Protein AF-A0A838FHK0-F1 (afdb_monomer_lite)

Secondary structure (DSSP, 8-state):
-EEEEEETTEEEEEESSS-EEEEETTTTEEEEE-TT-EEEEEPP-

Radius of gyration: 10.2 Å; chains: 1; bounding box: 20×19×25 Å

Structure (mmCIF, N/CA/C/O backbone):
data_AF-A0A838FHK0-F1
#
_entry.id   AF-A0A838FHK0-F1
#
loop_
_atom_site.group_PDB
_atom_site.id
_atom_site.type_symbol
_atom_site.label_atom_id
_atom_site.label_alt_id
_atom_site.label_comp_id
_atom_site.label_asym_id
_atom_site.label_entity_id
_atom_site.label_seq_id
_atom_site.pdbx_PDB_ins_code
_atom_site.Cartn_x
_atom_site.Cartn_y
_atom_site.Cartn_z
_atom_site.occupancy
_atom_site.B_iso_or_equiv
_atom_site.auth_seq_id
_atom_site.auth_comp_id
_atom_site.auth_asym_id
_atom_site.auth_atom_id
_atom_site.pdbx_PDB_model_num
ATOM 1 N N . ARG A 1 1 ? -4.829 3.955 12.778 1.00 61.84 1 ARG A N 1
ATOM 2 C CA . ARG A 1 1 ? -3.687 3.041 12.975 1.00 61.84 1 ARG A CA 1
ATOM 3 C C . ARG A 1 1 ? -3.733 2.055 11.821 1.00 61.84 1 ARG A C 1
ATOM 5 O O . ARG A 1 1 ? -4.782 1.483 11.556 1.00 61.84 1 ARG A O 1
ATOM 12 N N . TRP A 1 2 ? -2.658 1.920 11.077 1.00 65.50 2 TRP A N 1
ATOM 13 C CA . TRP A 1 2 ? -2.519 0.941 10.001 1.00 65.50 2 TRP A CA 1
ATOM 14 C C . TRP A 1 2 ? -1.228 0.169 10.270 1.00 65.50 2 TRP A C 1
ATOM 16 O O . TRP A 1 2 ? -0.384 0.647 11.032 1.00 65.50 2 TRP A O 1
ATOM 26 N N . LEU A 1 3 ? -1.140 -1.051 9.754 1.00 73.75 3 LEU A N 1
ATOM 27 C CA . LEU A 1 3 ? 0.014 -1.926 9.923 1.00 73.75 3 LEU A CA 1
ATOM 28 C C . LEU A 1 3 ? 0.565 -2.260 8.538 1.00 73.75 3 LEU A C 1
ATOM 30 O O . LEU A 1 3 ? -0.202 -2.640 7.650 1.00 73.75 3 LEU A O 1
ATOM 34 N N . THR A 1 4 ? 1.878 -2.108 8.389 1.00 68.19 4 THR A N 1
ATOM 35 C CA . THR A 1 4 ? 2.629 -2.531 7.208 1.00 68.19 4 THR A CA 1
ATOM 36 C C . THR A 1 4 ? 3.569 -3.647 7.623 1.00 68.19 4 THR A C 1
ATOM 38 O O . THR A 1 4 ? 4.322 -3.500 8.584 1.00 68.19 4 THR A O 1
ATOM 41 N N . GLU A 1 5 ? 3.486 -4.765 6.915 1.00 77.19 5 GLU A N 1
ATOM 42 C CA . GLU A 1 5 ? 4.314 -5.948 7.125 1.00 77.19 5 GLU A CA 1
ATOM 43 C C . GLU A 1 5 ? 4.950 -6.315 5.785 1.00 77.19 5 GLU A C 1
ATOM 45 O O . GLU A 1 5 ? 4.244 -6.542 4.801 1.00 77.19 5 GLU A O 1
ATOM 50 N N . ASP A 1 6 ? 6.278 -6.348 5.729 1.00 66.19 6 ASP A N 1
ATOM 51 C CA . ASP A 1 6 ? 6.975 -6.860 4.554 1.00 66.19 6 ASP A CA 1
ATOM 52 C C . ASP A 1 6 ? 6.979 -8.391 4.606 1.00 66.19 6 ASP A C 1
ATOM 54 O O . ASP A 1 6 ? 7.399 -8.994 5.595 1.00 66.19 6 ASP A O 1
ATOM 58 N N . ARG A 1 7 ? 6.447 -9.022 3.561 1.00 76.44 7 ARG A N 1
ATOM 59 C CA . ARG A 1 7 ? 6.406 -10.476 3.403 1.00 76.44 7 ARG A CA 1
ATOM 60 C C . ARG A 1 7 ? 7.277 -10.850 2.216 1.00 76.44 7 ARG A C 1
ATOM 62 O O . ARG A 1 7 ? 7.403 -10.091 1.262 1.00 76.44 7 ARG A O 1
ATOM 69 N N . CYS A 1 8 ? 7.782 -12.082 2.189 1.00 80.06 8 CYS A N 1
ATOM 70 C CA . CYS A 1 8 ? 8.589 -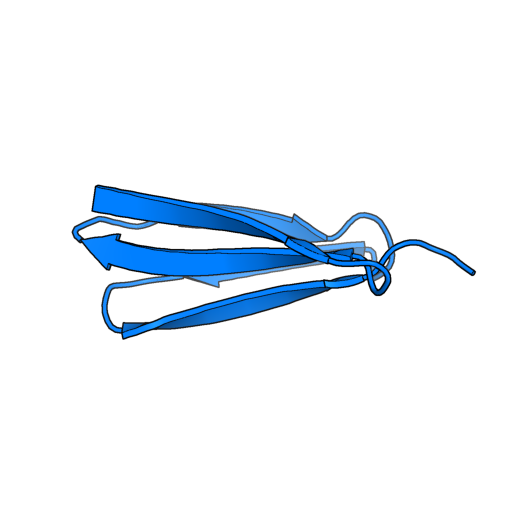12.575 1.066 1.00 80.06 8 CYS A CA 1
ATOM 71 C C . CYS A 1 8 ? 7.903 -12.446 -0.313 1.00 80.06 8 CYS A C 1
ATOM 73 O O . CYS A 1 8 ? 8.578 -12.537 -1.332 1.00 80.06 8 CYS A O 1
ATOM 75 N N . GLU A 1 9 ? 6.582 -12.248 -0.367 1.00 79.44 9 GLU A N 1
ATOM 76 C CA . GLU A 1 9 ? 5.800 -12.054 -1.595 1.00 79.44 9 GLU A CA 1
ATOM 77 C C . GLU A 1 9 ? 5.584 -10.573 -1.982 1.00 79.44 9 GLU A C 1
ATOM 79 O O . GLU A 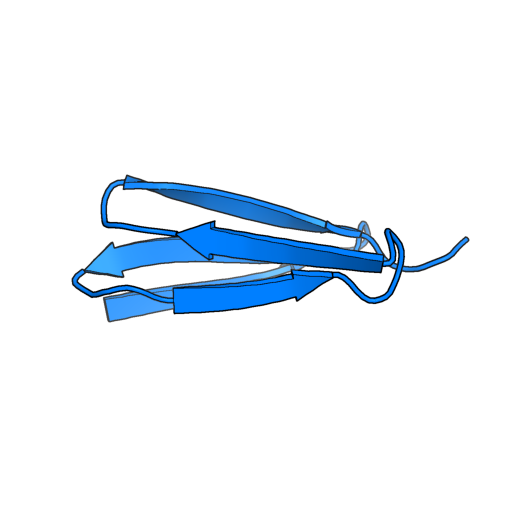1 9 ? 5.136 -10.289 -3.098 1.00 79.44 9 GLU A O 1
ATOM 84 N N . GLY A 1 10 ? 5.906 -9.631 -1.090 1.00 88.94 10 GLY A N 1
ATOM 85 C CA . GLY A 1 10 ? 5.709 -8.190 -1.247 1.00 88.94 10 GLY A CA 1
ATOM 86 C C . GLY A 1 10 ? 5.257 -7.500 0.045 1.00 88.94 10 GLY A C 1
ATOM 87 O O . GLY A 1 10 ? 5.283 -8.082 1.127 1.00 88.94 10 GLY A O 1
ATOM 88 N N . THR A 1 11 ? 4.790 -6.261 -0.063 1.00 91.50 11 THR A N 1
ATOM 89 C CA . THR A 1 11 ? 4.384 -5.452 1.091 1.00 91.50 11 THR A CA 1
ATOM 90 C C . THR A 1 11 ? 2.893 -5.617 1.378 1.00 91.50 11 THR A C 1
ATOM 92 O O . THR A 1 11 ? 2.040 -5.315 0.535 1.00 91.50 11 THR A O 1
ATOM 95 N N . PHE A 1 12 ? 2.567 -6.105 2.575 1.00 92.62 12 PHE A N 1
ATOM 96 C CA . PHE A 1 12 ? 1.199 -6.278 3.048 1.00 92.62 12 PHE A CA 1
ATOM 97 C C . PHE A 1 12 ? 0.734 -5.057 3.845 1.00 92.62 12 PHE A C 1
ATOM 99 O O . PHE A 1 12 ? 1.372 -4.631 4.808 1.00 92.62 12 PHE A O 1
ATOM 106 N N . PHE A 1 13 ? -0.424 -4.531 3.461 1.00 93.75 13 PHE A N 1
ATOM 107 C CA . PHE A 1 13 ? -1.105 -3.417 4.100 1.00 93.75 13 PHE A CA 1
ATOM 108 C C . PHE A 1 13 ? -2.375 -3.918 4.776 1.00 93.75 13 PHE A C 1
ATOM 110 O O . PHE A 1 13 ? -3.181 -4.612 4.154 1.00 93.75 13 PHE A O 1
ATOM 117 N N . ARG A 1 14 ? -2.594 -3.514 6.030 1.00 94.31 14 ARG A N 1
ATOM 118 C CA . ARG A 1 14 ? -3.876 -3.682 6.725 1.00 94.31 14 ARG A CA 1
ATOM 119 C C . ARG A 1 14 ? -4.262 -2.398 7.438 1.00 94.31 14 ARG A C 1
ATOM 121 O O . ARG A 1 14 ? -3.547 -1.914 8.322 1.00 94.31 14 ARG A O 1
ATOM 128 N N . VAL A 1 15 ? -5.423 -1.858 7.094 1.00 93.62 15 VAL A N 1
ATOM 129 C CA . VAL A 1 15 ? -5.894 -0.587 7.644 1.00 93.62 15 VAL A CA 1
ATOM 130 C C . VAL A 1 15 ? -6.903 -0.859 8.755 1.00 93.62 15 VAL A C 1
ATOM 132 O O . VAL A 1 15 ? -7.942 -1.469 8.537 1.00 93.62 15 VAL A O 1
ATOM 135 N N . THR A 1 16 ? -6.611 -0.401 9.977 1.00 92.75 16 THR A N 1
ATOM 136 C CA . THR A 1 16 ? -7.566 -0.504 11.105 1.00 92.75 16 THR A CA 1
ATOM 137 C C . THR A 1 16 ? -8.274 0.818 11.399 1.00 92.75 16 THR A C 1
ATOM 139 O O . THR A 1 16 ? -9.343 0.828 11.997 1.00 92.75 16 THR A O 1
ATOM 142 N N . ARG A 1 17 ? -7.695 1.952 10.980 1.00 92.69 17 ARG A N 1
ATOM 143 C CA . ARG A 1 17 ? -8.325 3.281 11.027 1.00 92.69 17 ARG A CA 1
ATOM 144 C C . ARG A 1 17 ? -7.596 4.244 10.094 1.00 92.69 17 ARG A C 1
ATOM 146 O O . ARG A 1 17 ? -6.361 4.278 10.135 1.00 92.69 17 ARG A O 1
ATOM 153 N N . GLY A 1 18 ? -8.364 5.080 9.400 1.00 94.31 18 GLY A N 1
ATOM 154 C CA . GLY A 1 18 ? -7.891 6.039 8.401 1.00 94.31 18 GLY A CA 1
ATOM 155 C C . GLY A 1 18 ? -8.112 5.519 6.983 1.00 94.31 18 GLY A C 1
ATOM 156 O O . GLY A 1 18 ? -8.737 4.476 6.804 1.00 94.31 18 GLY A O 1
ATOM 157 N N . VAL A 1 19 ? -7.590 6.254 6.007 1.00 95.44 19 VAL A N 1
ATOM 158 C CA . VAL A 1 19 ? -7.577 5.874 4.591 1.00 95.44 19 VAL A CA 1
ATOM 159 C C . VAL A 1 19 ? -6.130 5.903 4.115 1.00 95.44 19 VAL A C 1
ATOM 161 O O . VAL A 1 19 ? -5.387 6.817 4.477 1.00 95.44 19 VAL A O 1
ATOM 164 N N . VAL A 1 20 ? -5.725 4.892 3.352 1.00 94.62 20 VAL A N 1
ATOM 165 C CA . VAL A 1 20 ? -4.373 4.7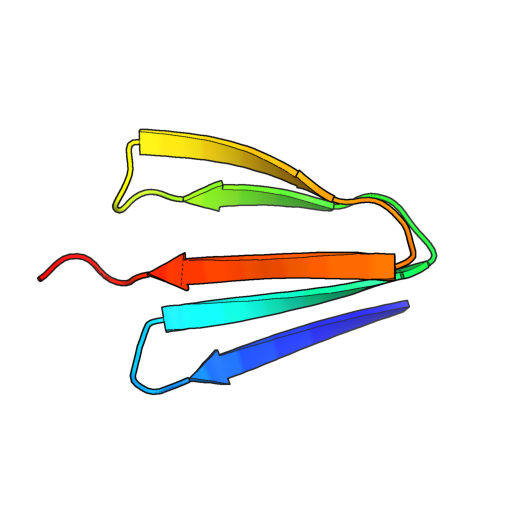78 2.791 1.00 94.62 20 VAL A CA 1
ATOM 166 C C . VAL A 1 20 ? 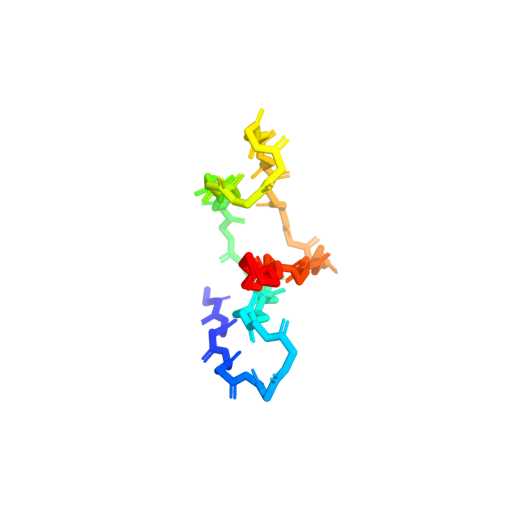-4.482 4.526 1.298 1.00 94.62 20 VAL A C 1
ATOM 168 O O . VAL A 1 20 ? -5.206 3.629 0.878 1.00 94.62 20 VAL A O 1
ATOM 171 N N . THR A 1 21 ? -3.733 5.283 0.504 1.00 96.81 21 THR A N 1
ATOM 172 C CA . THR A 1 21 ? -3.580 5.029 -0.930 1.00 96.81 21 THR A CA 1
ATOM 173 C C . THR A 1 21 ? -2.265 4.295 -1.156 1.00 96.81 21 THR A C 1
ATOM 175 O O . THR A 1 21 ? -1.213 4.768 -0.733 1.00 96.81 21 THR A O 1
ATOM 178 N N . VAL A 1 22 ? -2.335 3.129 -1.793 1.00 94.62 22 VAL A N 1
ATOM 179 C CA . VAL A 1 22 ? -1.191 2.283 -2.135 1.00 94.62 22 VAL A CA 1
ATOM 180 C C . VAL A 1 22 ? -0.978 2.334 -3.639 1.00 94.62 22 VAL A C 1
ATOM 182 O O . VAL A 1 22 ? -1.886 2.026 -4.410 1.00 94.62 22 VAL A O 1
ATOM 185 N N . GLU A 1 23 ? 0.232 2.690 -4.050 1.00 94.81 23 GLU A N 1
ATOM 186 C CA . GLU A 1 23 ? 0.680 2.602 -5.436 1.00 94.81 23 GLU A CA 1
ATOM 187 C C . GLU A 1 23 ? 1.449 1.286 -5.623 1.00 94.81 23 GLU A C 1
ATOM 189 O O . GLU A 1 23 ? 2.551 1.097 -5.108 1.00 94.81 23 GLU A O 1
ATOM 194 N N . ASP A 1 24 ? 0.827 0.322 -6.302 1.00 93.75 24 ASP A N 1
ATOM 195 C CA . ASP A 1 24 ? 1.430 -0.969 -6.629 1.00 93.75 24 ASP A CA 1
ATOM 196 C C . ASP A 1 24 ? 2.205 -0.848 -7.945 1.00 93.75 24 ASP A C 1
ATOM 198 O O . ASP A 1 24 ? 1.678 -1.096 -9.033 1.00 93.75 24 ASP A O 1
ATOM 202 N N . PHE A 1 25 ? 3.487 -0.497 -7.835 1.00 90.62 25 PHE A N 1
ATOM 203 C CA . PHE A 1 25 ? 4.386 -0.344 -8.981 1.00 90.62 25 PHE A CA 1
ATOM 204 C C . PHE A 1 25 ? 4.574 -1.632 -9.794 1.00 90.62 25 PHE A C 1
ATOM 206 O O . PHE A 1 25 ? 4.977 -1.572 -10.957 1.00 90.62 25 PHE A O 1
ATOM 213 N N . ALA A 1 26 ? 4.336 -2.816 -9.221 1.00 91.00 26 ALA A N 1
ATOM 214 C CA . ALA A 1 26 ? 4.470 -4.066 -9.965 1.00 91.00 26 ALA A CA 1
ATOM 215 C C . ALA A 1 26 ? 3.289 -4.312 -10.903 1.00 91.00 26 ALA A C 1
ATOM 217 O O . ALA A 1 26 ? 3.455 -4.977 -11.923 1.00 91.00 26 ALA A O 1
ATOM 218 N N . ARG A 1 27 ? 2.117 -3.777 -10.556 1.00 91.31 27 ARG A N 1
ATOM 219 C CA . ARG A 1 27 ? 0.883 -3.915 -11.337 1.00 91.31 27 ARG A CA 1
ATOM 220 C C . ARG A 1 27 ? 0.449 -2.639 -12.044 1.00 91.31 27 ARG A C 1
ATOM 222 O O . ARG A 1 27 ? -0.592 -2.674 -12.690 1.00 91.31 27 ARG A O 1
ATOM 229 N N . ASP A 1 28 ? 1.211 -1.559 -11.892 1.00 94.00 28 ASP A N 1
ATOM 230 C CA . ASP A 1 28 ? 0.862 -0.223 -12.378 1.00 94.00 28 ASP A CA 1
ATOM 231 C C . ASP A 1 28 ? -0.561 0.178 -11.953 1.00 94.00 28 ASP A C 1
ATOM 233 O O . ASP A 1 28 ? -1.428 0.522 -12.755 1.00 94.00 28 ASP A O 1
ATOM 237 N N . ARG A 1 29 ? -0.847 -0.004 -10.656 1.00 93.88 29 ARG A N 1
ATOM 238 C CA . ARG A 1 29 ? -2.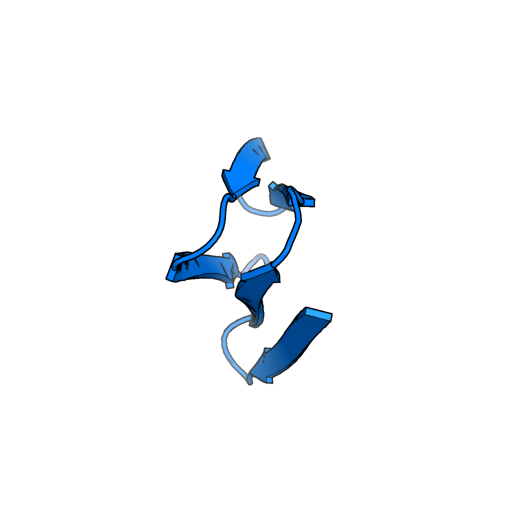197 0.151 -10.109 1.00 93.88 29 ARG A CA 1
ATOM 239 C C . ARG A 1 29 ? -2.197 0.925 -8.804 1.00 93.88 29 ARG A C 1
ATOM 241 O O . ARG A 1 29 ? -1.487 0.573 -7.868 1.00 93.88 29 ARG A O 1
ATOM 248 N N . THR A 1 30 ? -3.124 1.869 -8.695 1.00 96.25 30 THR A N 1
ATOM 249 C CA . THR A 1 30 ? -3.412 2.588 -7.450 1.00 96.25 30 THR A CA 1
ATOM 250 C C . THR A 1 30 ? -4.629 1.990 -6.750 1.00 96.25 30 THR A C 1
ATOM 252 O O . THR A 1 30 ? -5.669 1.756 -7.372 1.00 96.25 30 THR A O 1
ATOM 255 N N . VAL A 1 31 ? -4.504 1.723 -5.450 1.00 95.88 31 VAL A N 1
ATOM 256 C CA . VAL A 1 31 ? -5.552 1.119 -4.619 1.00 95.88 31 VAL A CA 1
ATOM 257 C C . VAL A 1 31 ? -5.752 1.949 -3.357 1.00 95.88 31 VAL A C 1
ATOM 259 O O . VAL A 1 31 ? -4.821 2.145 -2.582 1.00 95.88 31 VAL A O 1
ATOM 262 N N . THR A 1 32 ? -6.978 2.409 -3.123 1.00 97.38 32 THR A N 1
ATOM 263 C CA . THR A 1 32 ? -7.361 3.102 -1.886 1.00 97.38 32 THR A CA 1
ATOM 264 C C . THR A 1 32 ? -7.958 2.102 -0.902 1.00 97.38 32 THR A C 1
ATOM 266 O O . THR A 1 32 ? -8.859 1.352 -1.264 1.00 97.38 32 THR A O 1
ATOM 269 N N . LEU A 1 33 ? -7.463 2.099 0.335 1.00 96.75 33 LEU A N 1
ATOM 270 C CA . LEU A 1 33 ? -7.857 1.189 1.409 1.00 96.75 33 LEU A CA 1
ATOM 271 C C . LEU A 1 33 ? -8.486 1.971 2.563 1.00 96.75 33 LEU A C 1
ATOM 273 O O . LEU A 1 33 ? -7.895 2.933 3.064 1.00 96.75 33 LEU A O 1
ATOM 277 N N . GLY A 1 34 ? -9.661 1.534 3.005 1.00 95.44 34 GLY A N 1
ATOM 278 C CA . GLY A 1 34 ? -10.346 2.015 4.198 1.00 95.44 34 GLY A CA 1
ATOM 279 C C . GLY A 1 34 ? -10.224 1.053 5.386 1.00 95.44 34 GLY A C 1
ATOM 280 O O . GLY A 1 34 ? -9.539 0.032 5.318 1.00 95.44 34 GLY A O 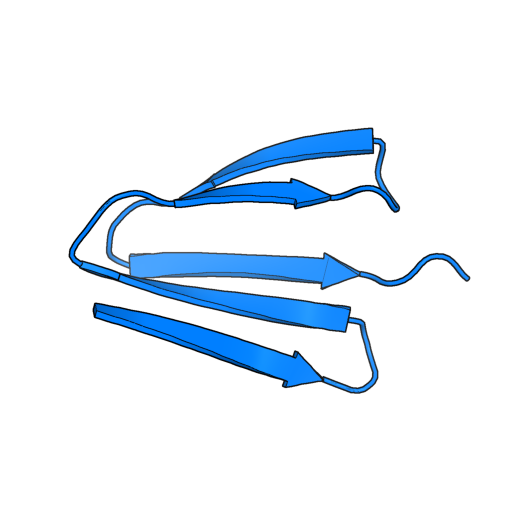1
ATOM 281 N N . PRO A 1 35 ? -10.870 1.362 6.524 1.00 94.81 35 PRO A N 1
ATOM 282 C CA . PRO A 1 35 ? -10.847 0.497 7.699 1.00 94.81 35 PRO A CA 1
ATOM 283 C C . PRO A 1 35 ? -11.418 -0.898 7.405 1.00 94.81 35 PRO A C 1
ATOM 285 O O . PRO A 1 35 ? -12.539 -1.021 6.929 1.00 94.81 35 PRO A O 1
ATOM 288 N N . GLY A 1 36 ? -10.661 -1.941 7.748 1.00 93.56 36 GLY A N 1
ATOM 289 C CA . GLY A 1 36 ? -11.016 -3.339 7.481 1.00 93.56 36 GLY A CA 1
ATOM 290 C C . GLY A 1 36 ? -10.364 -3.899 6.218 1.00 93.56 36 GLY A C 1
ATOM 291 O O . GLY A 1 36 ? -10.159 -5.111 6.140 1.00 93.56 36 GLY A O 1
ATOM 292 N N . ASP A 1 37 ? -9.944 -3.030 5.298 1.00 95.69 37 ASP A N 1
ATOM 293 C CA . ASP A 1 37 ? -9.315 -3.455 4.056 1.00 95.69 37 ASP A CA 1
ATOM 294 C C . ASP A 1 37 ? -7.881 -3.937 4.275 1.00 95.69 37 ASP A C 1
ATOM 296 O O . ASP A 1 37 ? -7.143 -3.506 5.177 1.00 95.69 37 ASP A O 1
ATOM 300 N N . SER A 1 38 ? -7.475 -4.840 3.387 1.00 94.31 38 SER A N 1
ATOM 301 C CA . SER A 1 38 ? -6.099 -5.299 3.296 1.00 94.31 38 SER A CA 1
ATOM 302 C C . SER A 1 38 ? -5.679 -5.506 1.850 1.00 94.31 38 SER A C 1
ATOM 304 O O . SER A 1 38 ? -6.505 -5.814 0.991 1.00 94.31 38 SER A O 1
ATOM 306 N N . TYR A 1 39 ? -4.390 -5.326 1.580 1.00 95.00 39 TYR A N 1
ATOM 307 C CA . TYR A 1 39 ? -3.836 -5.445 0.238 1.00 95.00 39 TYR A CA 1
ATOM 308 C C . TYR A 1 39 ? -2.394 -5.936 0.280 1.00 95.00 39 TYR A C 1
ATOM 310 O O . TYR A 1 39 ? -1.629 -5.545 1.157 1.00 95.00 39 TYR A O 1
ATOM 318 N N . LEU A 1 40 ? -2.011 -6.772 -0.685 1.00 93.31 40 LEU A N 1
ATOM 319 C CA . LEU A 1 40 ? -0.631 -7.213 -0.875 1.00 93.31 40 LEU A CA 1
ATOM 320 C C . LEU A 1 40 ? -0.093 -6.642 -2.190 1.00 93.31 40 LEU A C 1
ATOM 322 O O . LEU A 1 40 ? -0.380 -7.166 -3.277 1.00 93.31 40 LEU A O 1
ATOM 326 N N . ALA A 1 41 ? 0.716 -5.590 -2.074 1.00 93.62 41 ALA A N 1
ATOM 327 C CA . ALA A 1 41 ? 1.488 -5.064 -3.189 1.00 93.62 41 ALA A CA 1
ATOM 328 C C . ALA A 1 41 ? 2.634 -6.039 -3.458 1.00 93.62 41 ALA A C 1
ATOM 330 O O . ALA A 1 41 ? 3.526 -6.203 -2.626 1.00 93.62 41 ALA A O 1
ATOM 331 N N . ARG A 1 42 ? 2.575 -6.759 -4.582 1.00 85.88 42 ARG A N 1
ATOM 332 C CA . ARG A 1 42 ? 3.580 -7.788 -4.881 1.00 85.88 42 ARG A CA 1
ATOM 333 C C . ARG A 1 42 ? 4.834 -7.136 -5.434 1.00 85.88 42 ARG A C 1
ATOM 335 O O . ARG A 1 42 ? 4.750 -6.141 -6.141 1.00 85.88 42 ARG A O 1
ATOM 342 N N . ARG A 1 43 ? 5.996 -7.734 -5.178 1.00 83.88 43 ARG A N 1
ATOM 343 C CA . ARG A 1 43 ? 7.209 -7.350 -5.910 1.00 83.88 43 ARG A CA 1
ATOM 344 C C . ARG A 1 43 ? 7.110 -7.792 -7.373 1.00 83.88 43 ARG A C 1
ATOM 346 O O . ARG A 1 43 ? 6.464 -8.802 -7.675 1.00 83.88 43 ARG A O 1
ATOM 353 N N . ARG A 1 44 ? 7.772 -7.061 -8.275 1.00 79.94 44 ARG A N 1
ATOM 354 C CA . ARG A 1 44 ? 7.987 -7.529 -9.653 1.00 79.94 44 ARG A CA 1
ATOM 355 C C . ARG A 1 44 ? 8.773 -8.850 -9.604 1.00 79.94 44 ARG A C 1
ATOM 357 O O . ARG A 1 44 ? 9.601 -9.032 -8.709 1.00 79.94 44 ARG A O 1
ATOM 364 N N . ARG A 1 45 ? 8.434 -9.785 -10.493 1.00 70.38 45 ARG A N 1
ATOM 365 C CA . ARG A 1 45 ? 9.233 -11.001 -10.695 1.00 70.38 45 ARG A CA 1
ATOM 366 C C . ARG A 1 45 ? 10.498 -10.673 -11.467 1.00 70.38 45 ARG A C 1
ATOM 368 O O . ARG A 1 45 ? 10.423 -9.750 -12.306 1.00 70.38 45 ARG A O 1
#

pLDDT: mean 88.36, std 9.77, range [61.84, 97.38]

Sequence (45 aa):
RWLTEDRCEGTFFRVTRGVVTVEDFARDRTVTLGPGDSYLARRRR

Foldseek 3Di:
DKDWDQDPFAIKIAAQADKDWDQQPQVRDIDIDHHGDMDGNGDHD